Protein AF-A0A7K3ZMG9-F1 (afdb_monomer_lite)

Sequence (79 aa):
MTKTSDSTAQRKRYKIQVYFWGIVGSDEHINIPKLEDAIRKEFHTTDDRYIEAQVQLMQTEGRIKVQDTVKVWIKQPPA

Foldseek 3Di:
DCPVVVVLVVVLLVVLLCVQCVVDVDLPDRPLVVQLVSCCVSVVDPPPVVSVVSSVVSNVVVVVVVVVVVPPVPPDDDD

pLDDT: mean 72.56, std 14.98, range [42.97, 91.69]

Structure (mmCIF, N/CA/C/O backbone):
data_AF-A0A7K3ZMG9-F1
#
_entry.id   AF-A0A7K3ZMG9-F1
#
loop_
_atom_site.group_PDB
_atom_site.id
_atom_site.type_symbol
_atom_site.label_atom_id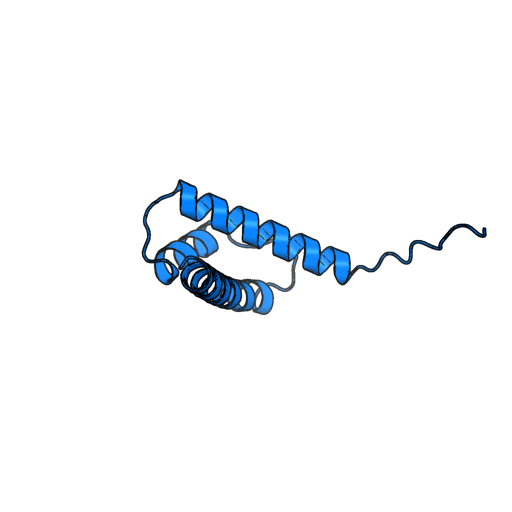
_atom_site.label_alt_id
_atom_site.label_comp_id
_atom_site.label_asym_id
_atom_site.label_entity_id
_atom_site.label_seq_id
_atom_site.pdbx_PDB_ins_code
_atom_site.Cartn_x
_atom_site.Cartn_y
_atom_site.Cartn_z
_atom_site.occupancy
_atom_site.B_iso_or_equiv
_atom_site.auth_seq_id
_atom_site.auth_comp_id
_atom_site.auth_asym_id
_atom_site.auth_atom_id
_atom_site.pdbx_PDB_model_num
ATOM 1 N N . MET A 1 1 ? -24.394 -5.093 6.032 1.00 42.97 1 MET A N 1
ATOM 2 C CA . MET A 1 1 ? -23.833 -3.725 5.896 1.00 42.97 1 MET A CA 1
ATOM 3 C C . MET A 1 1 ? -22.294 -3.724 5.828 1.00 42.97 1 MET A C 1
ATOM 5 O O . MET A 1 1 ? -21.653 -2.794 6.285 1.00 42.97 1 MET A O 1
ATOM 9 N N . THR A 1 2 ? -21.677 -4.737 5.212 1.00 50.53 2 THR A N 1
ATOM 10 C CA . THR A 1 2 ? -20.212 -4.952 5.213 1.00 50.53 2 THR A CA 1
ATOM 11 C C . THR A 1 2 ? -19.509 -4.443 3.949 1.00 50.53 2 THR A C 1
ATOM 13 O O . THR A 1 2 ? -18.310 -4.191 3.970 1.00 50.53 2 THR A O 1
ATOM 16 N N . LYS A 1 3 ? -20.257 -4.239 2.855 1.00 47.59 3 LYS A N 1
ATOM 17 C CA . LYS A 1 3 ? -19.707 -3.902 1.528 1.00 47.59 3 LYS A CA 1
ATOM 18 C C . LYS A 1 3 ? -19.050 -2.514 1.452 1.00 47.59 3 LYS A C 1
ATOM 20 O O . LYS A 1 3 ? -18.122 -2.325 0.678 1.00 47.59 3 LYS A O 1
ATOM 25 N N . THR A 1 4 ? -19.497 -1.557 2.265 1.00 50.28 4 THR A N 1
ATOM 26 C CA . THR A 1 4 ? -18.974 -0.178 2.294 1.00 50.28 4 THR A CA 1
ATOM 27 C C . THR A 1 4 ? -17.655 -0.037 3.058 1.00 50.28 4 THR A C 1
ATOM 29 O O . THR A 1 4 ? -16.826 0.807 2.711 1.00 50.28 4 THR A O 1
ATOM 32 N N . SER A 1 5 ? -17.436 -0.865 4.086 1.00 58.50 5 SER A N 1
ATOM 33 C CA . SER A 1 5 ? -16.163 -0.888 4.823 1.00 58.50 5 SER A CA 1
ATOM 34 C C . SER A 1 5 ? -15.039 -1.421 3.932 1.00 58.50 5 SER A C 1
ATOM 36 O O . SER A 1 5 ? -13.962 -0.829 3.842 1.00 58.50 5 SER A O 1
ATOM 38 N N . ASP A 1 6 ? -15.345 -2.469 3.165 1.00 63.34 6 ASP A N 1
ATOM 39 C CA . ASP A 1 6 ? -14.390 -3.117 2.270 1.00 63.34 6 ASP A CA 1
ATOM 40 C C . ASP A 1 6 ? -14.002 -2.222 1.082 1.00 63.34 6 ASP A C 1
ATOM 42 O O . ASP A 1 6 ? -12.821 -2.021 0.804 1.00 63.34 6 ASP A O 1
ATOM 46 N N . SER A 1 7 ? -14.975 -1.540 0.459 1.00 72.75 7 SER A N 1
ATOM 47 C CA . SER A 1 7 ? -14.691 -0.588 -0.628 1.00 72.75 7 SER A CA 1
ATOM 48 C C . SER A 1 7 ? -13.807 0.579 -0.179 1.00 72.75 7 SER A C 1
ATOM 50 O O . SER A 1 7 ? -12.992 1.095 -0.946 1.00 72.75 7 SER A O 1
ATOM 52 N N . THR A 1 8 ? -13.956 1.007 1.078 1.00 78.06 8 THR A N 1
ATOM 53 C CA . THR A 1 8 ? -13.139 2.081 1.654 1.00 78.06 8 THR A CA 1
ATOM 54 C C . THR A 1 8 ? -11.713 1.598 1.898 1.00 78.06 8 THR A C 1
ATOM 56 O O . THR A 1 8 ? -10.763 2.284 1.518 1.00 78.06 8 THR A O 1
ATOM 59 N N . ALA A 1 9 ? -11.553 0.401 2.467 1.00 79.38 9 ALA A N 1
ATOM 60 C CA . ALA A 1 9 ? -10.250 -0.226 2.663 1.00 79.38 9 ALA A CA 1
ATOM 61 C C . ALA A 1 9 ? -9.526 -0.461 1.327 1.00 79.38 9 ALA A C 1
ATOM 63 O O . ALA A 1 9 ? -8.348 -0.135 1.199 1.00 79.38 9 ALA A O 1
ATOM 64 N N . GLN A 1 10 ? -10.240 -0.926 0.302 1.00 79.62 10 GLN A N 1
ATOM 65 C CA . GLN A 1 10 ? -9.692 -1.127 -1.038 1.00 79.62 10 GLN A CA 1
ATOM 66 C C . GLN A 1 10 ? -9.204 0.184 -1.666 1.00 79.62 10 GLN A C 1
ATOM 68 O O . GLN A 1 10 ? -8.106 0.238 -2.217 1.00 79.62 10 GLN A O 1
ATOM 73 N N . ARG A 1 11 ? -9.971 1.275 -1.537 1.00 84.25 11 ARG A N 1
ATOM 74 C CA . ARG A 1 11 ? -9.571 2.589 -2.066 1.00 84.25 11 ARG A CA 1
ATOM 75 C C . ARG A 1 11 ? -8.334 3.150 -1.360 1.00 84.25 11 ARG A C 1
ATOM 77 O O . ARG A 1 11 ? -7.483 3.749 -2.014 1.00 84.25 11 ARG A O 1
ATOM 84 N N . LYS A 1 12 ? -8.232 2.946 -0.044 1.00 85.06 12 LYS A N 1
ATOM 85 C CA . LYS A 1 12 ? -7.052 3.301 0.760 1.00 85.06 12 LYS A CA 1
ATOM 86 C C . LYS A 1 12 ? -5.821 2.504 0.325 1.00 85.06 12 LYS A C 1
ATOM 88 O O . LYS A 1 12 ? -4.779 3.099 0.059 1.00 85.06 12 LYS A O 1
ATOM 93 N N . ARG A 1 13 ? -5.962 1.182 0.152 1.00 82.44 13 ARG A N 1
ATOM 94 C CA . ARG A 1 13 ? -4.885 0.323 -0.364 1.00 82.44 13 ARG A CA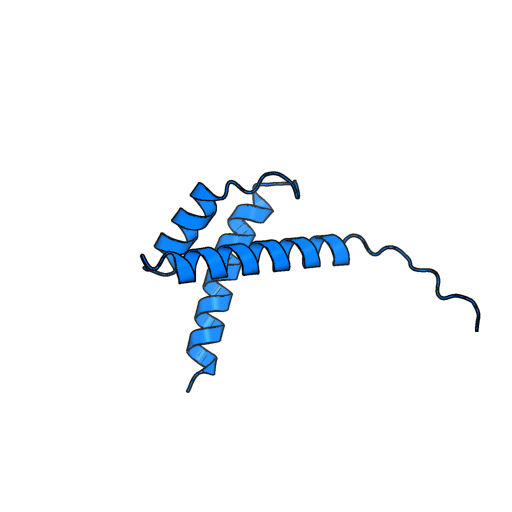 1
ATOM 95 C C . ARG A 1 13 ? -4.398 0.777 -1.735 1.00 82.44 13 ARG A C 1
ATOM 97 O O . ARG A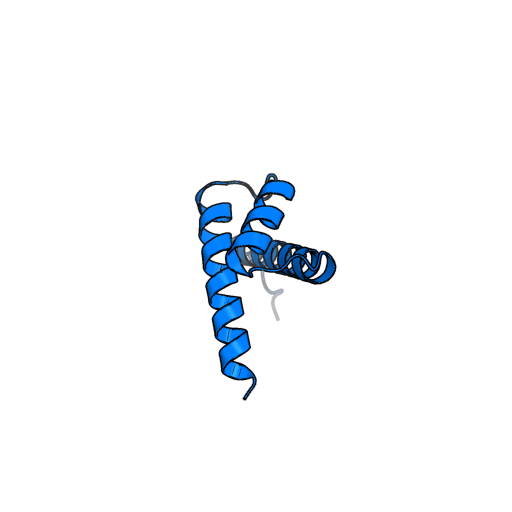 1 13 ? -3.201 0.974 -1.910 1.00 82.44 13 ARG A O 1
ATOM 104 N N . TYR A 1 14 ? -5.322 1.025 -2.662 1.00 82.56 14 TYR A N 1
ATOM 105 C CA . TYR A 1 14 ? -4.990 1.456 -4.019 1.00 82.56 14 TYR A CA 1
ATOM 106 C C . TYR A 1 14 ? -4.172 2.755 -4.040 1.00 82.56 14 TYR A C 1
ATOM 108 O O . TYR A 1 14 ? -3.204 2.863 -4.787 1.00 82.56 14 TYR A O 1
ATOM 116 N N . LYS A 1 15 ? -4.505 3.736 -3.189 1.00 84.56 15 LYS A N 1
ATOM 117 C CA . LYS A 1 15 ? -3.720 4.978 -3.073 1.00 84.56 15 LYS 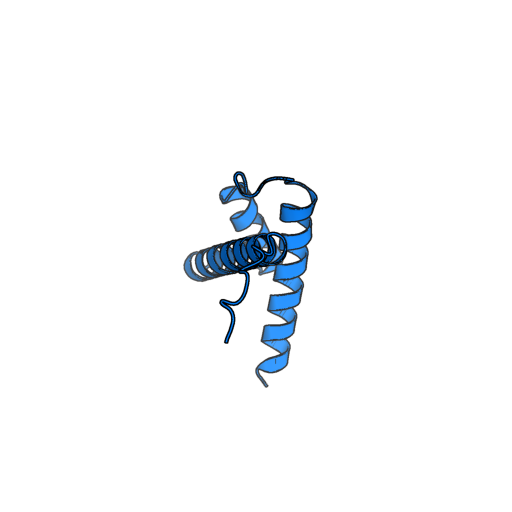A CA 1
ATOM 118 C C . LYS A 1 15 ? -2.275 4.718 -2.647 1.00 84.56 15 LYS A C 1
ATOM 120 O O . LYS A 1 15 ? -1.359 5.254 -3.267 1.00 84.56 15 LYS A O 1
ATOM 125 N N . ILE A 1 16 ? -2.082 3.898 -1.611 1.00 83.25 16 ILE A N 1
ATOM 126 C CA . ILE A 1 16 ? -0.750 3.512 -1.122 1.00 83.25 16 ILE A CA 1
ATOM 127 C C . ILE A 1 16 ? 0.012 2.798 -2.242 1.00 83.25 16 ILE A C 1
ATOM 129 O O . ILE A 1 16 ? 1.134 3.159 -2.579 1.00 83.25 16 ILE A O 1
ATOM 133 N N . GLN A 1 17 ? -0.632 1.835 -2.884 1.00 76.81 17 GLN A N 1
ATOM 134 C CA . GLN A 1 17 ? -0.065 1.045 -3.967 1.00 76.81 17 GLN A CA 1
ATOM 135 C C . GLN A 1 17 ? 0.375 1.867 -5.174 1.00 76.81 17 GLN A C 1
ATOM 137 O O . GLN A 1 17 ? 1.470 1.655 -5.677 1.00 76.81 17 GLN A O 1
ATOM 142 N N . VAL A 1 18 ? -0.430 2.829 -5.629 1.00 77.06 18 VAL A N 1
ATOM 143 C CA . VAL A 1 18 ? -0.045 3.725 -6.731 1.00 77.06 18 VAL A CA 1
ATOM 144 C C . VAL A 1 18 ? 1.182 4.555 -6.361 1.00 77.06 18 VAL A C 1
ATOM 146 O O . VAL A 1 18 ? 2.060 4.734 -7.199 1.00 77.06 18 VAL A O 1
ATOM 149 N N . TYR A 1 19 ? 1.279 5.026 -5.115 1.00 77.31 19 TYR A N 1
ATOM 150 C CA . TYR A 1 19 ? 2.456 5.754 -4.642 1.00 77.31 19 TYR A CA 1
ATOM 151 C C . TYR A 1 19 ? 3.707 4.863 -4.639 1.00 77.31 19 TYR A C 1
ATOM 153 O O . TYR A 1 19 ? 4.729 5.232 -5.211 1.00 77.31 19 TYR A O 1
ATOM 161 N N . PHE A 1 20 ? 3.626 3.663 -4.060 1.00 71.94 20 PHE A N 1
ATOM 162 C CA . PHE A 1 20 ? 4.779 2.762 -3.964 1.00 71.94 20 PHE A CA 1
ATOM 163 C C . PHE A 1 20 ? 5.179 2.144 -5.312 1.00 71.94 20 PHE A C 1
ATOM 165 O O . PHE A 1 20 ? 6.365 2.086 -5.618 1.00 71.94 20 PHE A O 1
ATOM 172 N N . TRP A 1 21 ? 4.228 1.747 -6.156 1.00 69.94 21 TRP A N 1
ATOM 173 C CA . TRP A 1 21 ? 4.512 1.163 -7.474 1.00 69.94 21 TRP A CA 1
ATOM 174 C C . TRP A 1 21 ? 4.739 2.191 -8.581 1.00 69.94 21 TRP A C 1
ATOM 176 O O . TRP A 1 21 ? 5.331 1.857 -9.600 1.00 69.94 21 TRP A O 1
ATOM 186 N N . GLY A 1 22 ? 4.276 3.432 -8.413 1.00 62.25 22 GLY A N 1
ATOM 187 C CA . GLY A 1 22 ? 4.556 4.524 -9.347 1.00 62.25 22 GLY A CA 1
ATOM 188 C C . GLY A 1 22 ? 5.949 5.129 -9.162 1.00 62.25 22 GLY A C 1
ATOM 189 O O . GLY A 1 22 ? 6.511 5.662 -10.113 1.00 62.25 22 GLY A O 1
ATOM 190 N N . ILE A 1 23 ? 6.511 5.038 -7.951 1.00 57.31 23 ILE A N 1
ATOM 191 C CA . ILE A 1 23 ? 7.848 5.554 -7.616 1.00 57.31 23 ILE A CA 1
ATOM 192 C C . ILE A 1 23 ? 8.932 4.486 -7.814 1.00 57.31 23 ILE A C 1
ATOM 194 O O . ILE A 1 23 ? 10.060 4.819 -8.174 1.00 57.31 23 ILE A O 1
ATOM 198 N N . VAL A 1 24 ? 8.613 3.208 -7.587 1.00 49.34 24 VAL A N 1
ATOM 199 C CA . VAL A 1 24 ? 9.595 2.118 -7.606 1.00 49.34 24 VAL A CA 1
ATOM 200 C C . VAL A 1 24 ? 9.379 1.266 -8.853 1.00 49.34 24 VAL A C 1
ATOM 202 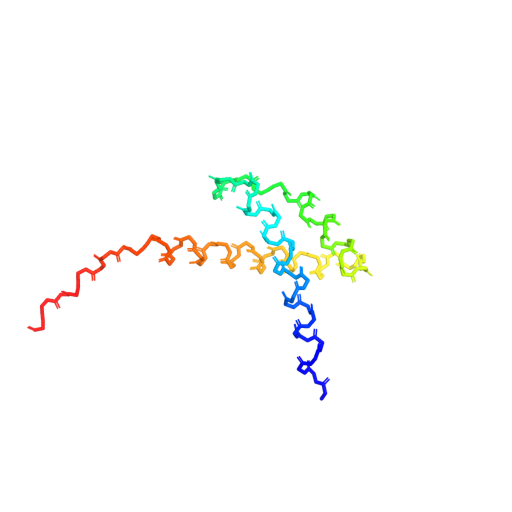O O . VAL A 1 24 ? 8.533 0.380 -8.881 1.00 49.34 24 VAL A O 1
ATOM 205 N N . GLY A 1 25 ? 10.166 1.529 -9.896 1.00 46.12 25 GLY A N 1
ATOM 206 C CA . GLY A 1 25 ? 10.199 0.733 -11.127 1.00 46.12 25 GLY A CA 1
ATOM 207 C C . GLY A 1 25 ? 10.825 -0.660 -10.976 1.00 46.12 25 GLY A C 1
ATOM 208 O O . GLY A 1 25 ? 11.483 -1.116 -11.901 1.00 46.12 25 GLY A O 1
ATOM 209 N N . SER A 1 26 ? 10.694 -1.333 -9.832 1.00 45.88 26 SER A N 1
ATOM 210 C CA . SER A 1 26 ? 11.269 -2.664 -9.635 1.00 45.88 26 SER A CA 1
ATOM 211 C C . SER A 1 26 ? 10.483 -3.466 -8.604 1.00 45.88 26 SER A C 1
ATOM 213 O O . SER A 1 26 ? 10.241 -3.013 -7.484 1.00 45.88 26 SER A O 1
ATOM 215 N N . ASP A 1 27 ? 10.158 -4.688 -9.011 1.00 51.97 27 ASP A N 1
ATOM 216 C CA . ASP A 1 27 ? 9.691 -5.824 -8.219 1.00 51.97 27 ASP A CA 1
ATOM 217 C C . ASP A 1 27 ? 10.483 -6.099 -6.924 1.00 51.97 27 ASP A C 1
ATOM 219 O O . ASP A 1 27 ? 10.023 -6.871 -6.084 1.00 51.97 27 ASP A O 1
ATOM 223 N N . GLU A 1 28 ? 11.658 -5.492 -6.723 1.00 52.03 28 GLU A N 1
ATOM 224 C CA . GLU A 1 28 ? 12.624 -5.970 -5.727 1.00 52.03 28 GLU A CA 1
ATOM 225 C C . GLU A 1 28 ? 12.815 -5.063 -4.499 1.00 52.03 28 GLU A C 1
ATOM 227 O O . GLU A 1 28 ? 13.381 -5.511 -3.500 1.00 52.03 28 GLU A O 1
ATOM 232 N N . HIS A 1 29 ? 12.330 -3.810 -4.499 1.00 55.25 29 HIS A N 1
ATOM 233 C CA . HIS A 1 29 ? 12.722 -2.834 -3.460 1.00 55.25 29 HIS A CA 1
ATOM 234 C C . HIS A 1 29 ? 11.587 -1.992 -2.861 1.00 55.25 29 HIS A C 1
ATOM 236 O O . HIS A 1 29 ? 11.752 -0.798 -2.591 1.00 55.25 29 HIS A O 1
ATOM 242 N N . ILE A 1 30 ? 10.434 -2.600 -2.571 1.00 66.81 30 ILE A N 1
ATOM 243 C CA . ILE A 1 30 ? 9.464 -1.957 -1.674 1.00 66.81 30 ILE A CA 1
ATOM 244 C C . ILE A 1 30 ? 10.086 -1.877 -0.275 1.00 66.81 30 ILE A C 1
ATOM 246 O O . ILE A 1 30 ? 10.306 -2.889 0.388 1.00 66.81 30 ILE A O 1
ATOM 250 N N . ASN A 1 31 ? 10.367 -0.659 0.189 1.00 76.44 31 ASN A N 1
ATOM 251 C CA . ASN A 1 31 ? 10.827 -0.421 1.553 1.00 76.44 31 ASN A CA 1
ATOM 252 C C . ASN A 1 31 ? 9.678 -0.726 2.533 1.00 76.44 31 ASN A C 1
ATOM 254 O O . ASN A 1 31 ? 8.784 0.103 2.712 1.00 76.44 31 ASN A O 1
ATOM 258 N N . ILE A 1 32 ? 9.705 -1.923 3.132 1.00 79.62 32 ILE A N 1
ATOM 259 C CA . ILE A 1 32 ? 8.657 -2.427 4.035 1.00 79.62 32 ILE A CA 1
ATOM 260 C C . ILE A 1 32 ? 8.383 -1.456 5.197 1.00 79.62 32 ILE A C 1
ATOM 262 O O . ILE A 1 32 ? 7.222 -1.088 5.358 1.00 79.62 32 ILE A O 1
ATOM 266 N N . PRO A 1 33 ? 9.389 -0.920 5.919 1.00 84.75 33 PRO A N 1
ATOM 267 C CA . PRO A 1 33 ? 9.144 0.079 6.963 1.00 84.75 33 PRO A CA 1
ATOM 268 C C . PRO A 1 33 ? 8.348 1.307 6.496 1.00 84.75 33 PRO A C 1
ATOM 270 O O . PRO A 1 33 ? 7.464 1.792 7.201 1.00 84.75 33 PRO A O 1
ATOM 273 N N . LYS A 1 34 ? 8.620 1.817 5.285 1.00 84.00 34 LYS A N 1
ATOM 274 C CA . LYS A 1 34 ? 7.852 2.940 4.719 1.00 84.00 34 LYS A CA 1
ATOM 275 C C . LYS A 1 34 ? 6.427 2.532 4.349 1.00 84.00 34 LYS A C 1
ATOM 277 O O . LYS A 1 34 ? 5.514 3.344 4.483 1.00 84.00 34 LYS A O 1
ATOM 282 N N . LEU A 1 35 ? 6.239 1.305 3.864 1.00 83.50 35 LEU A N 1
ATOM 283 C CA . LEU A 1 35 ? 4.921 0.772 3.530 1.00 83.50 35 LEU A CA 1
ATOM 284 C C . LEU A 1 35 ? 4.061 0.601 4.789 1.00 83.50 35 LEU A C 1
ATOM 286 O O . LEU A 1 35 ? 2.903 1.013 4.799 1.00 83.50 35 LEU A O 1
ATOM 290 N N . GLU A 1 36 ? 4.636 0.059 5.859 1.00 87.62 36 GLU A N 1
ATOM 291 C CA . GLU A 1 36 ? 3.976 -0.077 7.159 1.00 87.62 36 GLU A CA 1
ATOM 292 C C . GLU A 1 36 ? 3.564 1.282 7.728 1.00 87.62 36 GLU A C 1
ATOM 294 O O . GLU A 1 36 ? 2.421 1.448 8.150 1.00 87.62 36 GLU A O 1
ATOM 299 N N . ASP A 1 37 ? 4.454 2.278 7.684 1.00 88.50 37 ASP A N 1
ATOM 300 C CA . ASP A 1 37 ? 4.147 3.644 8.122 1.00 88.50 37 ASP A CA 1
ATOM 301 C C . ASP A 1 37 ? 3.015 4.278 7.292 1.00 88.50 37 ASP A C 1
ATOM 303 O O . ASP A 1 37 ? 2.103 4.903 7.840 1.00 88.50 37 ASP A O 1
ATOM 307 N N . ALA A 1 38 ? 3.004 4.060 5.974 1.00 87.50 38 ALA A N 1
ATOM 308 C CA . ALA A 1 38 ? 1.919 4.519 5.109 1.00 87.50 38 ALA A CA 1
ATOM 309 C C . ALA A 1 38 ? 0.577 3.843 5.445 1.00 87.50 38 ALA A C 1
ATOM 311 O O . ALA A 1 38 ? -0.456 4.513 5.494 1.00 87.50 38 ALA A O 1
ATOM 312 N N . ILE A 1 39 ? 0.584 2.536 5.729 1.00 87.88 39 ILE A N 1
ATOM 313 C CA . ILE A 1 39 ? -0.611 1.794 6.153 1.00 87.88 39 ILE A CA 1
ATOM 314 C C . ILE A 1 39 ? -1.107 2.315 7.506 1.00 87.88 39 ILE A C 1
ATOM 316 O O . ILE A 1 39 ? -2.296 2.608 7.635 1.00 87.88 39 ILE A O 1
ATOM 320 N N . ARG A 1 40 ? -0.215 2.506 8.488 1.00 91.38 40 ARG A N 1
ATOM 321 C CA . ARG A 1 40 ? -0.552 3.082 9.803 1.00 91.38 40 ARG A CA 1
ATOM 322 C C . ARG A 1 40 ? -1.265 4.422 9.656 1.00 91.38 40 ARG A C 1
ATOM 324 O O . ARG A 1 40 ? -2.322 4.622 10.252 1.00 91.38 40 ARG A O 1
ATOM 331 N N . LYS A 1 41 ? -0.723 5.311 8.820 1.00 89.06 41 LYS A N 1
ATOM 332 C CA . LYS A 1 41 ? -1.277 6.650 8.575 1.00 89.06 41 LYS A CA 1
ATOM 333 C C . LYS A 1 41 ? -2.629 6.610 7.867 1.00 89.06 41 LYS A C 1
ATOM 335 O O . LYS A 1 41 ? -3.559 7.280 8.295 1.00 89.06 41 LYS A O 1
ATOM 340 N N . GLU A 1 42 ? -2.777 5.808 6.818 1.00 87.38 42 GLU A N 1
ATOM 341 C CA . GLU A 1 42 ? -4.015 5.792 6.026 1.00 87.38 42 GLU A CA 1
ATOM 342 C C . GLU A 1 42 ? -5.162 5.069 6.762 1.00 87.38 42 GLU A C 1
ATOM 344 O O . GLU A 1 42 ? -6.333 5.482 6.721 1.00 87.38 42 GLU A O 1
ATOM 349 N N . PHE A 1 43 ? -4.845 3.986 7.474 1.00 85.62 43 PHE A N 1
ATOM 350 C CA . PHE A 1 43 ? -5.822 3.181 8.209 1.00 85.62 43 PHE A CA 1
ATOM 351 C C . PHE A 1 43 ? -6.039 3.645 9.650 1.00 85.62 43 PHE A C 1
ATOM 353 O O . PHE A 1 43 ? -7.013 3.208 10.255 1.00 85.62 43 PHE A O 1
ATOM 360 N N . HIS A 1 44 ? -5.218 4.574 10.152 1.00 88.94 44 HIS A N 1
ATOM 361 C CA . HIS A 1 44 ? -5.287 5.102 11.518 1.00 88.94 44 HIS A CA 1
ATOM 362 C C . HIS A 1 44 ? -5.297 3.976 12.562 1.00 88.94 44 HIS A C 1
ATOM 364 O O . HIS A 1 44 ? -6.105 3.967 13.487 1.00 88.94 44 HIS A O 1
ATOM 370 N N . THR A 1 45 ? -4.418 2.991 12.370 1.00 88.00 45 THR A N 1
ATOM 371 C CA . THR A 1 45 ? -4.325 1.800 13.217 1.00 88.00 45 THR A CA 1
ATOM 372 C C . THR A 1 45 ? -2.893 1.568 13.672 1.00 88.00 45 THR A C 1
ATOM 374 O O . THR A 1 45 ? -1.941 1.856 12.945 1.00 88.00 45 THR A O 1
ATOM 377 N N . THR A 1 46 ? -2.758 1.035 14.881 1.00 88.94 46 THR A N 1
ATOM 378 C CA . THR A 1 46 ? -1.498 0.561 15.467 1.00 88.94 46 THR A CA 1
ATOM 379 C C . THR A 1 46 ? -1.501 -0.955 15.660 1.00 88.94 46 THR A C 1
ATOM 381 O O . THR A 1 46 ? -0.616 -1.484 16.321 1.00 88.94 46 THR A O 1
ATOM 384 N N . ASP A 1 47 ? -2.514 -1.656 15.140 1.00 91.69 47 ASP A N 1
ATOM 385 C CA . ASP A 1 47 ? -2.564 -3.116 15.169 1.00 91.69 47 ASP A CA 1
ATOM 386 C C . ASP A 1 47 ? -1.565 -3.688 14.157 1.00 91.69 47 ASP A C 1
ATOM 388 O O . ASP A 1 47 ? -1.817 -3.709 12.948 1.00 91.69 47 ASP A O 1
ATOM 392 N N . ASP A 1 48 ? -0.429 -4.159 14.670 1.00 88.69 48 ASP A N 1
ATOM 393 C CA . ASP A 1 48 ? 0.653 -4.725 13.867 1.00 88.69 48 ASP A CA 1
ATOM 394 C C . ASP A 1 48 ? 0.195 -5.923 13.022 1.00 88.69 48 ASP A C 1
ATOM 396 O O . ASP A 1 48 ? 0.633 -6.054 11.880 1.00 88.69 48 ASP A O 1
ATOM 400 N N . ARG A 1 49 ? -0.755 -6.744 13.501 1.00 90.44 49 ARG A N 1
ATOM 401 C CA . ARG A 1 49 ? -1.275 -7.887 12.725 1.00 90.44 49 ARG A CA 1
ATOM 402 C C . ARG A 1 49 ? -2.074 -7.422 11.518 1.00 90.44 49 ARG A C 1
ATOM 404 O O . ARG A 1 49 ? -1.984 -8.006 10.440 1.00 90.44 49 ARG A O 1
ATOM 411 N N . TYR A 1 50 ? -2.867 -6.366 11.694 1.00 88.50 50 TYR A N 1
ATOM 412 C CA . TYR A 1 50 ? -3.610 -5.766 10.593 1.00 88.50 50 TYR A CA 1
ATOM 413 C C . TYR A 1 50 ? -2.661 -5.155 9.560 1.00 88.50 50 TYR A C 1
ATOM 415 O O . TYR A 1 50 ? -2.862 -5.324 8.356 1.00 88.50 50 TYR A O 1
ATOM 423 N N . ILE A 1 51 ? -1.620 -4.463 10.025 1.00 87.94 51 ILE A N 1
ATOM 424 C CA . ILE A 1 51 ? -0.614 -3.835 9.166 1.00 87.94 51 ILE A CA 1
ATOM 425 C C . ILE A 1 51 ? 0.131 -4.898 8.357 1.00 87.94 51 ILE A C 1
ATOM 427 O O . ILE A 1 51 ? 0.199 -4.781 7.134 1.00 87.94 51 ILE A O 1
ATOM 431 N N . GLU A 1 52 ? 0.599 -5.966 9.003 1.00 88.62 52 GLU A N 1
ATOM 432 C CA . GLU A 1 52 ? 1.268 -7.089 8.341 1.00 88.62 52 GLU A CA 1
ATOM 433 C C . GLU A 1 52 ? 0.363 -7.740 7.284 1.00 88.62 52 GLU A C 1
ATOM 435 O O . GLU A 1 52 ? 0.785 -7.955 6.145 1.00 88.62 52 GLU A O 1
ATOM 440 N N . ALA A 1 53 ? -0.914 -7.967 7.608 1.00 89.25 53 ALA A N 1
ATOM 441 C CA . ALA A 1 53 ? -1.882 -8.502 6.656 1.00 89.25 53 ALA A CA 1
ATOM 442 C C . ALA A 1 53 ? -2.073 -7.581 5.435 1.00 89.25 53 ALA A C 1
ATOM 444 O O . ALA A 1 53 ? -2.147 -8.064 4.304 1.00 89.25 53 ALA A O 1
ATOM 445 N N . GLN A 1 54 ? -2.128 -6.256 5.629 1.00 86.25 54 GLN A N 1
ATOM 446 C CA . GLN A 1 54 ? -2.198 -5.309 4.510 1.00 86.25 54 GLN A CA 1
ATOM 447 C C . GLN A 1 54 ? -0.909 -5.321 3.671 1.00 86.25 54 GLN A C 1
ATOM 449 O O . GLN A 1 54 ? -1.003 -5.280 2.445 1.00 86.25 54 GLN A O 1
ATOM 454 N N . VAL A 1 55 ? 0.274 -5.429 4.286 1.00 86.38 55 VAL A N 1
ATOM 455 C CA . VAL A 1 55 ? 1.554 -5.547 3.563 1.00 86.38 55 VAL A CA 1
ATOM 456 C C . VAL A 1 55 ? 1.571 -6.798 2.683 1.00 86.38 55 VAL A C 1
ATOM 458 O O . VAL A 1 55 ? 1.864 -6.697 1.491 1.00 86.38 55 VAL A O 1
ATOM 461 N N . GLN A 1 56 ? 1.207 -7.962 3.231 1.00 86.19 56 GLN A N 1
ATOM 462 C CA . GLN A 1 56 ? 1.172 -9.226 2.486 1.00 86.19 56 GLN A CA 1
ATOM 463 C C . GLN A 1 56 ? 0.172 -9.186 1.325 1.00 86.19 56 GLN A C 1
ATOM 465 O O . GLN A 1 56 ? 0.492 -9.621 0.214 1.00 86.19 56 GLN A O 1
ATOM 470 N N . LEU A 1 57 ? -1.022 -8.627 1.556 1.00 85.94 57 LEU A N 1
ATOM 471 C CA . LEU A 1 57 ? -2.022 -8.421 0.506 1.00 85.94 57 LEU A CA 1
ATOM 472 C C . LEU A 1 57 ? -1.460 -7.555 -0.621 1.00 85.94 57 LEU A C 1
ATOM 474 O O . LEU A 1 57 ? -1.519 -7.954 -1.782 1.00 85.94 57 LEU A O 1
ATOM 478 N N . MET A 1 58 ? -0.845 -6.419 -0.286 1.00 80.75 58 MET A N 1
ATOM 479 C CA . MET A 1 58 ? -0.280 -5.523 -1.290 1.00 80.75 58 MET A CA 1
ATOM 480 C C . MET A 1 58 ? 0.866 -6.177 -2.064 1.00 80.75 58 MET A C 1
ATOM 482 O O . MET A 1 58 ? 0.902 -6.061 -3.283 1.00 80.75 58 MET A O 1
ATOM 486 N N . GLN A 1 59 ? 1.775 -6.900 -1.405 1.00 79.94 59 GLN A N 1
ATOM 487 C CA . GLN A 1 59 ? 2.846 -7.638 -2.087 1.00 79.94 59 GLN A CA 1
ATOM 488 C C . GLN A 1 59 ? 2.294 -8.709 -3.034 1.00 79.94 59 GLN A C 1
ATOM 490 O O . GLN A 1 59 ? 2.803 -8.876 -4.142 1.00 79.94 59 GLN A O 1
ATOM 495 N N . THR A 1 60 ? 1.236 -9.410 -2.625 1.00 82.19 60 THR A N 1
ATOM 496 C CA . THR A 1 60 ? 0.573 -10.423 -3.455 1.00 82.19 60 THR A CA 1
ATOM 497 C C . THR A 1 60 ? -0.084 -9.786 -4.678 1.00 82.19 60 THR A C 1
ATOM 499 O O . THR A 1 60 ? 0.122 -10.255 -5.793 1.00 82.19 60 THR A O 1
ATOM 502 N N . GLU A 1 61 ? -0.806 -8.677 -4.501 1.00 77.75 61 GLU A N 1
ATOM 503 C CA . GLU A 1 61 ? -1.417 -7.919 -5.602 1.00 77.75 61 GLU A CA 1
ATOM 504 C C . GLU A 1 61 ? -0.355 -7.380 -6.578 1.00 77.75 61 GLU A C 1
ATOM 506 O O . GLU A 1 61 ? -0.551 -7.428 -7.793 1.00 77.75 61 GLU A O 1
ATOM 511 N N . GLY A 1 62 ? 0.802 -6.947 -6.066 1.00 74.69 62 GLY A N 1
ATOM 512 C CA . GLY A 1 62 ? 1.948 -6.539 -6.883 1.00 74.69 62 GLY A CA 1
ATOM 513 C C . GLY A 1 62 ? 2.505 -7.685 -7.723 1.00 74.69 62 GLY A C 1
ATOM 514 O O . GLY A 1 62 ? 2.639 -7.546 -8.938 1.00 74.69 62 GLY A O 1
ATOM 515 N N . ARG A 1 63 ? 2.737 -8.847 -7.099 1.00 74.31 63 ARG A N 1
ATOM 516 C CA . ARG A 1 63 ? 3.201 -10.066 -7.783 1.00 74.31 63 ARG A CA 1
ATOM 517 C C . ARG A 1 63 ? 2.232 -10.526 -8.867 1.00 74.31 63 ARG A C 1
ATOM 519 O O . ARG A 1 63 ? 2.673 -10.864 -9.960 1.00 74.31 63 ARG A O 1
ATOM 526 N N . ILE A 1 64 ? 0.926 -10.513 -8.590 1.00 73.38 64 ILE A N 1
ATOM 527 C CA . ILE A 1 64 ? -0.105 -10.868 -9.576 1.00 73.38 64 ILE A CA 1
ATOM 528 C C . ILE A 1 64 ? -0.059 -9.901 -10.757 1.00 73.38 64 ILE A C 1
ATOM 530 O O . ILE A 1 64 ? -0.055 -10.342 -11.900 1.00 73.38 64 ILE A O 1
ATOM 534 N N . LYS A 1 65 ? 0.017 -8.589 -10.504 1.00 69.38 65 LYS A N 1
ATOM 535 C CA . LYS A 1 65 ? 0.079 -7.577 -11.565 1.00 69.38 65 LYS A CA 1
ATOM 536 C C . LYS A 1 65 ? 1.304 -7.759 -12.462 1.00 69.38 65 LYS A C 1
ATOM 538 O O . LYS A 1 65 ? 1.203 -7.612 -13.679 1.00 69.38 65 LYS A O 1
ATOM 543 N N . VAL A 1 66 ? 2.449 -8.096 -11.878 1.00 65.94 66 VAL A N 1
ATOM 544 C CA . VAL A 1 66 ? 3.684 -8.381 -12.617 1.00 65.94 66 VAL A CA 1
ATOM 545 C C . VAL A 1 66 ? 3.543 -9.664 -13.422 1.00 65.94 66 VAL A C 1
ATOM 547 O O . VAL A 1 66 ? 3.832 -9.646 -14.610 1.00 65.94 66 VAL A O 1
ATOM 550 N N . GLN A 1 67 ? 3.032 -10.746 -12.833 1.00 64.31 67 GLN A N 1
ATOM 551 C CA . GLN A 1 67 ? 2.785 -12.001 -13.551 1.00 64.31 67 GLN A CA 1
ATOM 552 C C . GLN A 1 67 ? 1.746 -11.857 -14.672 1.00 64.31 67 GLN A C 1
ATOM 554 O O . GLN A 1 67 ? 1.891 -12.485 -15.711 1.00 64.31 67 GLN A O 1
ATOM 559 N N . ASP A 1 68 ? 0.726 -11.015 -14.505 1.00 62.31 68 ASP A N 1
ATOM 560 C CA . ASP A 1 68 ? -0.255 -10.725 -15.557 1.00 62.31 68 ASP A CA 1
ATOM 561 C C . ASP A 1 68 ? 0.344 -9.851 -16.674 1.00 62.31 68 ASP A C 1
ATOM 563 O O . ASP A 1 68 ? 0.027 -10.014 -17.851 1.00 62.31 68 ASP A O 1
ATOM 567 N N . THR A 1 69 ? 1.277 -8.957 -16.329 1.00 59.00 69 THR A N 1
ATOM 568 C CA . THR A 1 69 ? 2.035 -8.170 -17.317 1.00 59.00 69 THR A CA 1
ATOM 569 C C . THR A 1 69 ? 3.044 -9.050 -18.062 1.00 59.00 69 THR A C 1
ATOM 571 O O . THR A 1 69 ? 3.187 -8.957 -19.282 1.00 59.00 69 THR A O 1
ATOM 574 N N . VAL A 1 70 ? 3.696 -9.971 -17.348 1.00 52.66 70 VAL A N 1
ATOM 575 C CA . VAL A 1 70 ? 4.523 -11.056 -17.883 1.00 52.66 70 VAL A CA 1
ATOM 576 C C . VAL A 1 70 ? 3.593 -12.195 -18.303 1.00 52.66 70 VAL A C 1
ATOM 578 O O . VAL A 1 70 ? 3.659 -13.303 -17.779 1.00 52.66 70 VAL A O 1
ATOM 581 N N . LYS A 1 71 ? 2.712 -11.941 -19.281 1.00 49.25 71 LYS A N 1
ATOM 582 C CA . LYS A 1 71 ? 2.039 -13.015 -20.021 1.00 49.25 71 LYS A CA 1
ATOM 583 C C . LYS A 1 71 ? 3.114 -13.902 -20.639 1.00 49.25 71 LYS A C 1
ATOM 585 O O . LYS A 1 71 ? 3.573 -13.668 -21.757 1.00 49.25 71 LYS A O 1
ATOM 590 N N . VAL A 1 72 ? 3.523 -14.939 -19.915 1.00 48.03 72 VAL A N 1
ATOM 591 C CA . VAL A 1 72 ? 4.195 -16.080 -20.510 1.00 48.03 72 VAL A CA 1
ATOM 592 C C . VAL A 1 72 ? 3.169 -16.614 -21.493 1.00 48.03 72 VAL A C 1
ATOM 594 O O . VAL A 1 72 ? 2.089 -17.052 -21.099 1.00 48.03 72 VAL A O 1
ATOM 597 N N . TRP A 1 73 ? 3.456 -16.480 -22.784 1.00 45.97 73 TRP A N 1
ATOM 598 C CA . TRP A 1 73 ? 2.685 -17.117 -23.837 1.00 45.97 73 TRP A CA 1
ATOM 599 C C . TRP A 1 73 ? 2.837 -18.624 -23.640 1.00 45.97 73 TRP A C 1
ATOM 601 O O . TRP A 1 73 ? 3.697 -19.257 -24.252 1.00 45.97 73 TRP A O 1
ATOM 611 N N . ILE A 1 74 ? 2.051 -19.203 -22.731 1.00 53.09 74 ILE A N 1
ATOM 612 C CA . ILE A 1 74 ? 1.921 -20.645 -22.608 1.00 53.09 74 ILE A CA 1
ATOM 613 C C . ILE A 1 74 ? 1.236 -21.055 -23.904 1.00 53.09 74 ILE A C 1
ATOM 615 O O . ILE A 1 74 ? 0.023 -20.911 -24.055 1.00 53.09 74 ILE A O 1
ATOM 619 N N . LYS A 1 75 ? 2.039 -21.473 -24.889 1.00 51.25 75 LYS A N 1
ATOM 620 C CA . LYS A 1 75 ? 1.530 -22.121 -26.093 1.00 51.25 75 LYS A CA 1
ATOM 621 C C . LYS A 1 75 ? 0.657 -23.270 -25.606 1.00 51.25 75 LYS A C 1
ATOM 623 O O . LYS A 1 75 ? 1.172 -24.199 -24.986 1.00 51.25 75 LYS A O 1
ATOM 628 N N . GLN A 1 76 ? -0.651 -23.173 -25.834 1.00 52.28 76 GLN A N 1
ATOM 629 C CA . GLN A 1 76 ? -1.533 -24.314 -25.641 1.00 52.28 76 GLN A CA 1
ATOM 630 C C . GLN A 1 76 ? -0.950 -25.476 -26.456 1.00 52.28 76 GLN A C 1
ATOM 632 O O . GLN A 1 76 ? -0.640 -25.272 -27.637 1.00 52.28 76 GLN A O 1
ATOM 637 N N . PRO A 1 77 ? -0.728 -26.655 -25.852 1.00 54.12 77 PRO A N 1
ATOM 638 C CA . PRO A 1 77 ? -0.364 -27.822 -26.634 1.00 54.12 77 PRO A CA 1
ATOM 639 C C . PRO A 1 77 ? -1.486 -28.085 -27.652 1.00 54.12 77 PRO A C 1
ATOM 641 O O . PRO A 1 77 ? -2.657 -27.880 -27.317 1.00 54.12 77 PRO A O 1
ATOM 644 N N . PRO A 1 78 ? -1.146 -28.460 -28.898 1.00 64.00 78 PRO A N 1
ATOM 645 C CA . PRO A 1 78 ? -2.151 -28.757 -29.908 1.00 64.00 78 PRO A CA 1
ATOM 646 C C . PRO A 1 78 ? -3.064 -29.878 -29.399 1.00 64.00 78 PRO A C 1
ATOM 648 O O . PRO A 1 78 ? -2.573 -30.860 -28.838 1.00 64.00 78 PRO A O 1
ATOM 651 N N . ALA A 1 79 ? -4.372 -29.653 -29.541 1.00 63.62 79 ALA A N 1
ATOM 652 C CA . ALA A 1 79 ? -5.424 -30.608 -29.206 1.00 63.62 79 ALA A CA 1
ATOM 653 C C . ALA A 1 79 ? -5.329 -31.887 -30.046 1.00 63.62 79 ALA A C 1
ATOM 655 O O . ALA A 1 79 ? -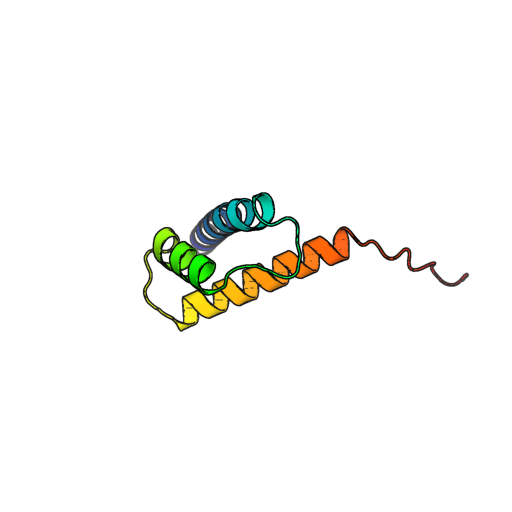4.872 -31.793 -31.211 1.00 63.62 79 ALA A O 1
#

Radius of gyration: 15.71 Å; chains: 1; bounding box: 37×37×45 Å

Secondary structure (DSSP, 8-state):
--HHHHHHHHHHHHHHHHHHHHH---TT---HHHHHHHHHHHHT---HHHHHHHHHHHHHHHHHHHHHHS-----PPP-